Protein AF-A0A2D1SRY1-F1 (afdb_monomer_lite)

Secondary structure (DSSP, 8-state):
-PPPEEEEE-TTT--EEEEETTTSEEEEEEEEETTEEEEEEEEEEE-TTT--EEEEEE--TTTTTTPPPP-HHHHHHHHHHHHHHHHHHHHHHHHHHHHHHHHHHHHHH--

pLDDT: mean 84.22, std 7.58, range [54.62, 93.88]

Foldseek 3Di:
DAADKDWDQDPPPRDIDIFRLAPFDKDKDWDQDPNDTFIKIKGWDADPPPRDIDIDIDRDPVNNPPDDDDDVVVVVVVVVVVVVVVVVVVVVVVVVVVVVVVVVVCVVPVD

Radius of gyration: 26.73 Å; chains: 1; bounding box: 56×30×75 Å

Structure (mmCIF, N/CA/C/O backbone):
data_AF-A0A2D1SRY1-F1
#
_entry.id   AF-A0A2D1SRY1-F1
#
loop_
_atom_site.group_PDB
_atom_site.id
_atom_site.type_symbol
_atom_site.label_atom_id
_atom_site.label_alt_id
_atom_site.label_comp_id
_atom_site.label_asym_id
_atom_site.label_entity_id
_atom_site.label_seq_id
_atom_site.pdbx_PDB_ins_code
_atom_site.Cartn_x
_atom_site.Cartn_y
_atom_site.Cartn_z
_atom_site.occupancy
_atom_site.B_iso_or_equiv
_atom_site.auth_seq_id
_atom_site.auth_comp_id
_atom_site.auth_asym_id
_atom_site.auth_atom_id
_atom_site.pdbx_PDB_model_num
ATOM 1 N N . MET A 1 1 ? 1.713 -10.149 19.043 1.00 57.47 1 MET A N 1
ATOM 2 C CA . MET A 1 1 ? 0.828 -8.972 18.960 1.00 57.47 1 MET A CA 1
ATOM 3 C C . MET A 1 1 ? -0.314 -9.332 18.031 1.00 57.47 1 MET A C 1
ATOM 5 O O . MET A 1 1 ? -0.053 -9.588 16.859 1.00 57.47 1 MET A O 1
ATOM 9 N N . GLN A 1 2 ? -1.516 -9.489 18.583 1.00 72.19 2 GLN A N 1
ATOM 10 C CA . GLN A 1 2 ? -2.737 -9.730 17.810 1.00 72.19 2 GLN A CA 1
ATOM 11 C C . GLN A 1 2 ? -3.242 -8.382 17.278 1.00 72.19 2 GLN A C 1
ATOM 13 O O . GLN A 1 2 ? -3.086 -7.373 17.964 1.00 72.19 2 GLN A O 1
ATOM 18 N N . ALA A 1 3 ? -3.755 -8.348 16.047 1.00 80.50 3 ALA A N 1
ATOM 19 C CA . ALA A 1 3 ? -4.356 -7.131 15.507 1.00 80.50 3 ALA A CA 1
ATOM 20 C C . ALA A 1 3 ? -5.718 -6.886 16.172 1.00 80.50 3 ALA A C 1
ATOM 22 O O . ALA A 1 3 ? -6.375 -7.830 16.615 1.00 80.50 3 ALA A O 1
ATOM 23 N N . LYS A 1 4 ? -6.130 -5.622 16.253 1.00 87.56 4 LYS A N 1
ATOM 24 C CA . LYS A 1 4 ? -7.409 -5.237 16.855 1.00 87.56 4 LYS A CA 1
ATOM 25 C C . LYS A 1 4 ? -8.576 -5.617 15.937 1.00 87.56 4 LYS A C 1
ATOM 27 O O . LYS A 1 4 ? -8.475 -5.508 14.717 1.00 87.56 4 LYS A O 1
ATOM 32 N N . LYS A 1 5 ? -9.693 -6.020 16.542 1.00 89.19 5 LYS A N 1
ATOM 33 C CA . LYS A 1 5 ? -10.996 -6.153 15.881 1.00 89.19 5 LYS A CA 1
ATOM 34 C C . LYS A 1 5 ? -11.884 -5.012 16.348 1.00 89.19 5 LYS A C 1
ATOM 36 O O . LYS A 1 5 ? -11.899 -4.714 17.542 1.00 89.19 5 LYS A O 1
ATOM 41 N N . VAL A 1 6 ? -12.578 -4.357 15.425 1.00 88.94 6 VAL A N 1
ATOM 42 C CA . VAL A 1 6 ? -13.456 -3.226 15.743 1.00 88.94 6 VAL A CA 1
ATOM 43 C C . VAL A 1 6 ? -14.849 -3.519 15.215 1.00 88.94 6 VAL A C 1
ATOM 45 O O . VAL A 1 6 ? -15.014 -3.743 14.018 1.00 88.94 6 VAL A O 1
ATOM 48 N N . THR A 1 7 ? -15.837 -3.497 16.104 1.00 90.31 7 THR A N 1
ATOM 49 C CA . THR A 1 7 ? -17.250 -3.567 15.731 1.00 90.31 7 THR A CA 1
ATOM 50 C C . THR A 1 7 ? -17.745 -2.163 15.412 1.00 90.31 7 THR A C 1
ATOM 52 O O . THR A 1 7 ? -17.564 -1.244 16.211 1.00 90.31 7 THR A O 1
ATOM 55 N N . ILE A 1 8 ? -18.329 -1.988 14.233 1.00 89.88 8 ILE A N 1
ATOM 56 C CA . ILE A 1 8 ? -18.942 -0.739 13.783 1.00 89.88 8 ILE A CA 1
ATOM 57 C C . ILE A 1 8 ? -20.335 -1.022 13.228 1.00 89.88 8 ILE A C 1
ATOM 59 O O . ILE A 1 8 ? -20.609 -2.120 12.751 1.00 89.88 8 ILE A O 1
ATOM 63 N N . SER A 1 9 ? -21.200 -0.016 13.248 1.00 90.38 9 SER A N 1
ATOM 64 C CA . SER A 1 9 ? -22.470 -0.065 12.525 1.00 90.38 9 SER A CA 1
ATOM 65 C C . SER A 1 9 ? -22.238 0.288 11.053 1.00 90.38 9 SER A C 1
ATOM 67 O O . SER A 1 9 ? -21.487 1.218 10.736 1.00 90.38 9 SER A O 1
ATOM 69 N N . CYS A 1 10 ? -22.846 -0.476 10.148 1.00 88.19 10 CYS A N 1
ATOM 70 C CA . CYS A 1 10 ? -22.774 -0.224 8.718 1.00 88.19 10 CYS A CA 1
ATOM 71 C C . CYS A 1 10 ? -23.411 1.127 8.372 1.00 88.19 10 CYS A C 1
ATOM 73 O O . CYS A 1 10 ? -24.543 1.407 8.759 1.00 88.19 10 CYS A O 1
ATOM 75 N N . LYS A 1 11 ? -22.732 1.930 7.546 1.00 88.25 11 LYS A N 1
ATOM 76 C CA . LYS A 1 11 ? -23.239 3.234 7.085 1.00 88.25 11 LYS A CA 1
ATOM 77 C C . LYS A 1 11 ? -24.567 3.175 6.321 1.00 88.25 11 LYS A C 1
ATOM 79 O O . LYS A 1 11 ? -25.231 4.201 6.234 1.00 88.25 11 LYS A O 1
ATOM 84 N N . ASN A 1 12 ? -24.912 2.030 5.728 1.00 90.06 12 ASN A N 1
ATOM 85 C CA . ASN A 1 12 ? -26.085 1.891 4.863 1.00 90.06 12 ASN A CA 1
ATOM 86 C C . ASN A 1 12 ? -27.249 1.177 5.568 1.00 90.06 12 ASN A C 1
ATOM 88 O O . ASN A 1 12 ? -28.322 1.752 5.704 1.00 90.06 12 ASN A O 1
ATOM 92 N N . CYS A 1 13 ? -27.038 -0.050 6.058 1.00 88.69 13 CYS A N 1
ATOM 93 C CA . CYS A 1 13 ? -28.100 -0.831 6.706 1.00 88.69 13 CYS A CA 1
ATOM 94 C C . CYS A 1 13 ? -28.162 -0.676 8.235 1.00 88.69 13 CYS A C 1
ATOM 96 O O . CYS A 1 13 ? -29.106 -1.160 8.849 1.00 88.69 13 CYS A O 1
ATOM 98 N N . GLY A 1 14 ? -27.176 -0.033 8.870 1.00 87.31 14 GLY A N 1
ATOM 99 C CA . GLY A 1 14 ? -27.132 0.138 10.326 1.00 87.3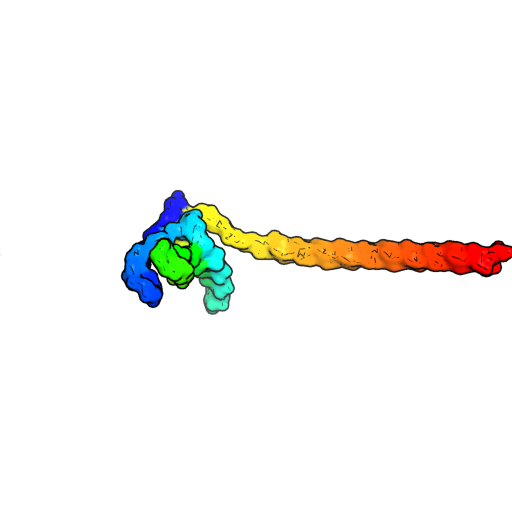1 14 GLY A CA 1
ATOM 100 C C . GLY A 1 14 ? -26.766 -1.121 11.124 1.00 87.31 14 GLY A C 1
ATOM 101 O O . GLY A 1 14 ? -26.531 -1.027 12.328 1.00 87.31 14 GLY A O 1
ATOM 102 N N . GLU A 1 15 ? -26.661 -2.283 10.482 1.00 89.75 15 GLU A N 1
ATOM 103 C CA . GLU A 1 15 ? -26.303 -3.537 11.150 1.00 89.75 15 GLU A CA 1
ATOM 104 C C . GLU A 1 15 ? -24.857 -3.536 11.651 1.00 89.75 15 GLU A C 1
ATOM 106 O O . GLU A 1 15 ? -23.968 -2.898 11.076 1.00 89.75 15 GLU A O 1
ATOM 111 N N . GLU A 1 16 ? -24.620 -4.267 12.739 1.00 89.62 16 GLU A N 1
ATOM 112 C CA . GLU A 1 16 ? -23.287 -4.418 13.304 1.00 89.62 16 GLU A CA 1
ATOM 113 C C . GLU A 1 16 ? -22.415 -5.299 12.410 1.00 89.62 16 GLU A C 1
ATOM 115 O O . GLU A 1 16 ? -22.768 -6.418 12.043 1.00 89.62 16 GLU A O 1
ATOM 120 N N . MET A 1 17 ? -21.227 -4.801 12.094 1.00 90.00 17 MET A N 1
ATOM 121 C CA . MET A 1 17 ? -20.195 -5.546 11.391 1.00 90.00 17 MET A CA 1
ATOM 122 C C 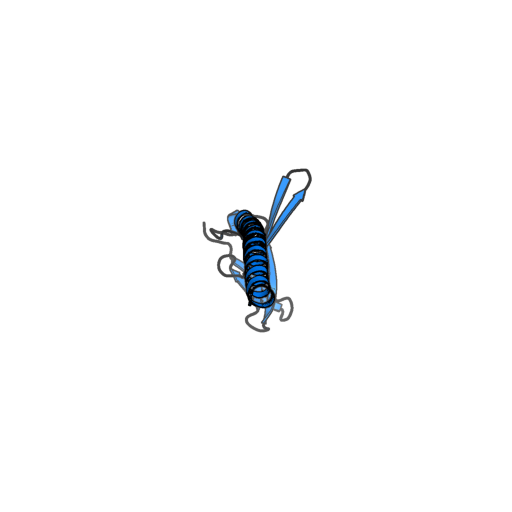. MET A 1 17 ? -18.868 -5.422 12.129 1.00 90.00 17 MET A C 1
ATOM 124 O O . MET A 1 17 ? -18.575 -4.413 12.769 1.00 90.00 17 MET A O 1
ATOM 128 N N . THR A 1 18 ? -18.038 -6.455 12.029 1.00 90.00 18 THR A N 1
ATOM 129 C CA . THR A 1 18 ? -16.717 -6.472 12.662 1.00 90.00 18 THR A CA 1
ATOM 130 C C . THR A 1 18 ? -15.637 -6.364 11.600 1.00 90.00 18 THR A C 1
ATOM 132 O O . THR A 1 18 ? -15.525 -7.239 10.750 1.00 90.00 18 THR A O 1
ATOM 135 N N . ILE A 1 19 ? -14.808 -5.326 11.683 1.00 88.12 19 ILE A N 1
ATOM 136 C CA . ILE A 1 19 ? -13.619 -5.173 10.846 1.00 88.12 19 ILE A CA 1
ATOM 137 C C . ILE A 1 19 ? -12.425 -5.751 11.605 1.00 88.12 19 ILE A C 1
ATOM 139 O O . ILE A 1 19 ? -11.988 -5.210 12.627 1.00 88.12 19 ILE A O 1
ATOM 143 N N . ASP A 1 20 ? -11.883 -6.860 11.102 1.00 88.56 20 ASP A N 1
ATOM 144 C CA . ASP A 1 20 ? -10.651 -7.461 11.614 1.00 88.56 20 ASP A CA 1
ATOM 145 C C . ASP A 1 20 ? -9.437 -6.837 10.914 1.00 88.56 20 ASP A C 1
ATOM 147 O O . ASP A 1 20 ? -9.188 -7.093 9.735 1.00 88.56 20 ASP A O 1
ATOM 151 N N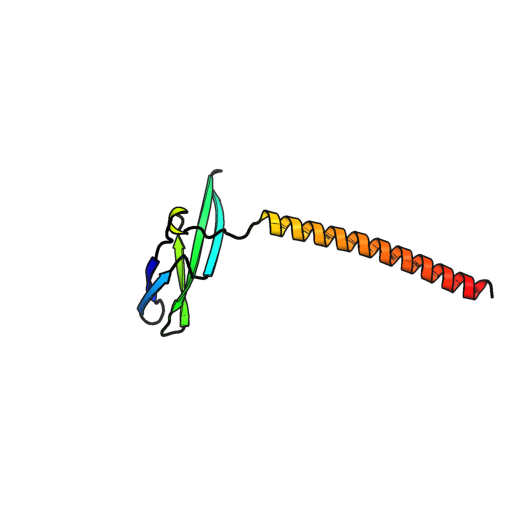 . PHE A 1 21 ? -8.627 -6.057 11.639 1.00 87.75 21 PHE A N 1
ATOM 152 C CA . PHE A 1 21 ? -7.444 -5.401 11.065 1.00 87.75 21 PHE A CA 1
ATOM 153 C C . PHE A 1 21 ? -6.403 -6.406 10.532 1.00 87.75 21 PHE A C 1
ATOM 155 O O . PHE A 1 21 ? -5.548 -6.051 9.712 1.00 87.75 21 PHE A O 1
ATOM 162 N N . ASN A 1 22 ? -6.460 -7.670 10.966 1.00 84.94 22 ASN A N 1
ATOM 163 C CA . ASN A 1 22 ? -5.594 -8.732 10.467 1.00 84.94 22 ASN A CA 1
ATOM 164 C C . ASN A 1 22 ? -6.036 -9.304 9.115 1.00 84.94 22 ASN A C 1
ATOM 166 O O . ASN A 1 22 ? -5.212 -9.912 8.436 1.00 84.94 22 ASN A O 1
ATOM 170 N N . GLN A 1 23 ? -7.303 -9.152 8.729 1.00 84.69 23 GLN A N 1
ATOM 171 C CA . GLN A 1 23 ? -7.844 -9.721 7.489 1.00 84.69 23 GLN A CA 1
ATOM 172 C C . GLN A 1 23 ? -8.233 -8.637 6.489 1.00 84.69 23 GLN A C 1
ATOM 174 O O . GLN A 1 23 ? -7.825 -8.732 5.330 1.00 84.69 23 GLN A O 1
ATOM 179 N N . ALA A 1 24 ? -8.886 -7.575 6.963 1.00 86.25 24 ALA A N 1
ATOM 180 C CA . ALA A 1 24 ? -9.403 -6.472 6.167 1.00 86.25 24 ALA A CA 1
ATOM 181 C C . ALA A 1 24 ? -8.358 -5.878 5.215 1.00 86.25 24 ALA A C 1
ATOM 183 O O . ALA A 1 24 ? -7.152 -5.836 5.511 1.00 86.25 24 ALA A O 1
ATOM 184 N N . GLN A 1 25 ? -8.826 -5.393 4.066 1.00 87.00 25 GLN A N 1
ATOM 185 C CA . GLN A 1 25 ? -7.980 -4.609 3.176 1.00 87.00 25 GLN A CA 1
ATOM 186 C C . GLN A 1 25 ? -7.589 -3.311 3.880 1.00 87.00 25 GLN A C 1
ATOM 188 O O . GLN A 1 25 ? -8.339 -2.795 4.704 1.00 87.00 25 GLN A O 1
ATOM 193 N N . PHE A 1 26 ? -6.397 -2.782 3.606 1.00 88.38 26 PHE A N 1
ATOM 194 C CA . PHE A 1 26 ? -5.984 -1.529 4.225 1.00 88.38 26 PHE A CA 1
ATOM 195 C C . PHE A 1 26 ? -5.198 -0.638 3.274 1.00 88.38 26 PHE A C 1
ATOM 197 O O . PHE A 1 26 ? -4.367 -1.104 2.496 1.00 88.38 26 PHE A O 1
ATOM 204 N N . SER A 1 27 ? -5.415 0.665 3.413 1.00 85.94 27 SER A N 1
ATOM 205 C CA . SER A 1 27 ? -4.572 1.709 2.841 1.00 85.94 27 SER A CA 1
ATOM 206 C C . SER A 1 27 ? -3.695 2.308 3.937 1.00 85.94 27 SER A C 1
ATOM 208 O O . SER A 1 27 ? -4.108 2.408 5.091 1.00 85.94 27 SER A O 1
ATOM 210 N N . SER A 1 28 ? -2.457 2.673 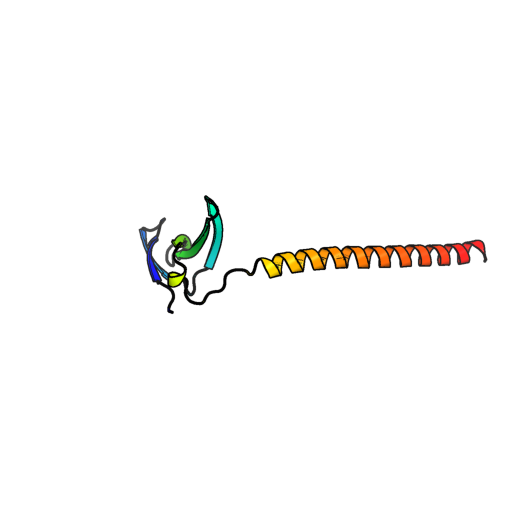3.606 1.00 85.62 28 SER A N 1
ATOM 211 C CA . SER A 1 28 ? -1.533 3.335 4.535 1.00 85.62 28 SER A CA 1
ATOM 212 C C . SER A 1 28 ? -1.271 4.755 4.065 1.00 85.62 28 SER A C 1
ATOM 214 O O . SER A 1 28 ? -0.844 4.949 2.930 1.00 85.62 28 SER A O 1
ATOM 216 N N . SER A 1 29 ? -1.450 5.728 4.954 1.00 83.31 29 SER A N 1
ATOM 217 C CA . SER A 1 29 ? -1.091 7.121 4.706 1.00 83.31 29 SER A CA 1
ATOM 218 C C . SER A 1 29 ? 0.082 7.534 5.597 1.00 83.31 29 SER A C 1
ATOM 220 O O . SER A 1 29 ? 0.197 7.101 6.748 1.00 83.31 29 SER A O 1
ATOM 222 N N . LEU A 1 30 ? 0.990 8.336 5.042 1.00 84.00 30 LEU A N 1
ATOM 223 C CA . LEU A 1 30 ? 2.102 8.940 5.768 1.00 84.00 30 LEU A CA 1
ATOM 224 C C . LEU A 1 30 ? 2.011 10.452 5.580 1.00 84.00 30 LEU A C 1
ATOM 226 O O . LEU A 1 30 ? 2.091 10.937 4.455 1.00 84.00 30 LEU A O 1
ATOM 230 N N . GLN A 1 31 ? 1.872 11.184 6.677 1.00 84.75 31 GLN A N 1
ATOM 231 C CA . GLN A 1 31 ? 1.864 12.641 6.692 1.00 84.75 31 GLN A CA 1
ATOM 232 C C . GLN A 1 31 ? 3.028 13.138 7.546 1.00 84.75 31 GLN A C 1
ATOM 234 O O . GLN A 1 31 ? 3.347 12.560 8.585 1.00 84.75 31 GLN A O 1
ATOM 239 N N . ILE A 1 32 ? 3.698 14.198 7.099 1.00 83.69 32 ILE A N 1
ATOM 240 C CA . ILE A 1 32 ? 4.768 14.847 7.859 1.00 83.69 32 ILE A CA 1
ATOM 241 C C . ILE A 1 32 ? 4.222 16.189 8.330 1.00 83.69 32 ILE A C 1
ATOM 24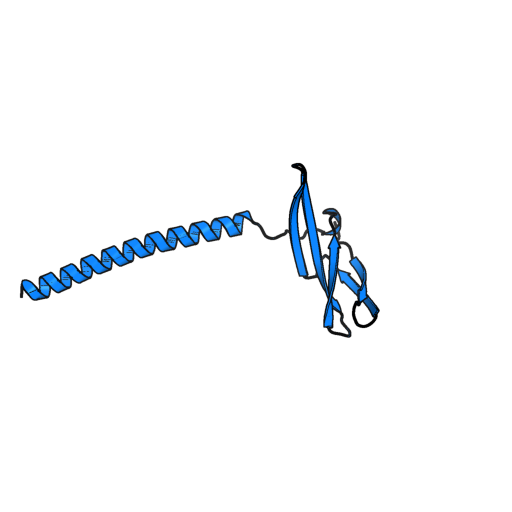3 O O . ILE A 1 32 ? 4.036 17.091 7.521 1.00 83.69 32 ILE A O 1
ATOM 247 N N . VAL A 1 33 ? 3.959 16.310 9.630 1.00 82.56 33 VAL A N 1
ATOM 248 C CA . VAL A 1 33 ? 3.437 17.536 10.250 1.00 82.56 33 VAL A CA 1
ATOM 249 C C . VAL A 1 33 ? 4.451 17.992 11.292 1.00 82.56 33 VAL A C 1
ATOM 251 O O . VAL A 1 33 ? 4.848 17.209 12.154 1.00 82.56 33 VAL A O 1
ATOM 254 N N . ASN A 1 34 ? 4.932 19.234 11.190 1.00 83.62 34 ASN A N 1
ATOM 255 C CA . ASN A 1 34 ? 5.953 19.801 12.088 1.00 83.62 34 ASN A CA 1
ATOM 256 C C . ASN A 1 34 ? 7.206 18.912 12.245 1.00 83.62 34 ASN A C 1
ATOM 258 O O . ASN A 1 34 ? 7.713 18.709 13.347 1.00 83.62 34 ASN A O 1
ATOM 262 N N . GLY A 1 35 ? 7.670 18.308 11.144 1.00 82.12 35 GLY A N 1
ATOM 263 C CA . GLY A 1 35 ? 8.833 17.410 11.126 1.00 82.12 35 GLY A CA 1
ATOM 264 C C . GLY A 1 35 ? 8.594 16.021 11.736 1.00 82.12 35 GLY A C 1
ATOM 265 O O . GLY A 1 35 ? 9.469 15.157 11.657 1.00 82.12 35 GLY A O 1
ATOM 266 N N . LYS A 1 36 ? 7.410 15.759 12.302 1.00 83.38 36 LYS A N 1
ATOM 267 C CA . LYS A 1 36 ? 7.035 14.452 12.848 1.00 83.38 36 LYS A CA 1
ATOM 268 C C . LYS A 1 36 ? 6.309 13.625 11.792 1.00 83.38 36 LYS A C 1
ATOM 270 O O . LYS A 1 36 ? 5.437 14.114 11.080 1.00 83.38 36 LYS A O 1
ATOM 275 N N . LYS A 1 37 ? 6.686 12.347 11.688 1.00 81.50 37 LYS A N 1
ATOM 276 C CA . LYS A 1 37 ? 6.055 11.379 10.780 1.00 81.50 37 LYS A CA 1
ATOM 277 C C . LYS A 1 37 ? 4.816 10.788 11.449 1.00 81.50 37 LYS A C 1
ATOM 279 O O . LYS A 1 37 ? 4.945 9.957 12.345 1.00 81.50 37 LYS A O 1
ATOM 284 N N . HIS A 1 38 ? 3.643 11.177 10.976 1.00 83.19 38 HIS A N 1
ATOM 285 C CA . HIS A 1 38 ? 2.363 10.583 11.333 1.00 83.19 38 HIS A CA 1
ATOM 286 C C . HIS A 1 38 ? 2.024 9.503 10.309 1.00 83.19 38 HIS A C 1
ATOM 288 O O . HIS A 1 38 ? 2.081 9.730 9.103 1.00 83.19 38 HIS A O 1
ATOM 294 N N . GLN A 1 39 ? 1.729 8.296 10.782 1.00 84.25 39 GLN A N 1
ATOM 295 C CA . GLN A 1 39 ? 1.339 7.187 9.921 1.00 84.25 39 GLN A CA 1
ATOM 296 C C . GLN A 1 39 ? -0.024 6.694 10.376 1.00 84.25 39 GLN A C 1
ATOM 298 O O . GLN A 1 39 ? -0.174 6.338 11.541 1.00 84.25 39 GLN A O 1
ATOM 303 N N . SER A 1 40 ? -0.980 6.630 9.459 1.00 88.56 40 SER A N 1
ATOM 304 C CA . SER A 1 40 ? -2.302 6.069 9.719 1.00 88.56 40 SER A CA 1
ATOM 305 C C . SER A 1 40 ? -2.601 4.947 8.735 1.00 88.56 40 SER A C 1
ATOM 307 O O . SER A 1 40 ? -2.080 4.919 7.613 1.00 88.56 40 SER A O 1
ATOM 309 N N . ARG A 1 41 ? -3.411 3.983 9.168 1.00 88.44 41 ARG A N 1
ATOM 310 C CA . ARG A 1 41 ? -3.949 2.936 8.303 1.00 88.44 41 ARG A CA 1
ATOM 311 C C . ARG A 1 41 ? -5.461 2.987 8.322 1.00 88.44 41 ARG A C 1
ATOM 313 O O . ARG A 1 41 ? -6.062 2.995 9.391 1.00 88.44 41 ARG A O 1
ATOM 320 N N . THR A 1 42 ? -6.053 2.988 7.140 1.00 90.06 42 THR A N 1
ATOM 321 C CA . THR A 1 42 ? -7.497 2.882 6.958 1.00 90.06 42 THR A CA 1
ATOM 322 C C . THR A 1 42 ? -7.808 1.462 6.531 1.00 90.06 42 THR A C 1
ATOM 324 O O . THR A 1 42 ? -7.409 1.049 5.446 1.00 90.06 42 THR A O 1
ATOM 327 N N . PHE A 1 43 ? -8.473 0.720 7.408 1.00 90.31 43 PHE A N 1
ATOM 328 C CA . PHE A 1 43 ? -8.955 -0.635 7.180 1.00 90.31 43 PHE A CA 1
ATOM 329 C C . PHE A 1 43 ? -10.339 -0.574 6.546 1.00 90.31 43 PHE A C 1
ATOM 331 O O . PHE A 1 43 ? -11.160 0.251 6.943 1.00 90.31 43 PHE A O 1
ATOM 338 N N . MET A 1 44 ? -10.574 -1.415 5.551 1.00 90.50 44 MET A N 1
ATOM 339 C CA . MET A 1 44 ? -11.762 -1.418 4.710 1.00 90.50 44 MET A CA 1
ATOM 340 C C . MET A 1 44 ? -12.300 -2.840 4.638 1.00 90.50 44 MET A C 1
ATOM 342 O O . MET A 1 44 ? -11.538 -3.776 4.377 1.00 90.50 44 MET A O 1
ATOM 346 N N . ASP A 1 45 ? -13.598 -2.983 4.873 1.00 92.12 45 ASP A N 1
ATOM 347 C CA . ASP A 1 45 ? -14.294 -4.255 4.728 1.00 92.12 45 ASP A CA 1
ATOM 348 C C . ASP A 1 45 ? -15.722 -4.028 4.231 1.00 92.12 45 ASP A C 1
ATOM 350 O O . ASP A 1 45 ? -16.310 -2.961 4.453 1.00 92.12 45 ASP A O 1
ATOM 354 N N . ASN A 1 46 ? -16.275 -5.023 3.550 1.00 90.50 46 ASN A N 1
ATOM 355 C CA . ASN A 1 46 ? -17.634 -4.950 3.031 1.00 90.50 46 ASN A CA 1
ATOM 356 C C . ASN A 1 46 ? -18.617 -5.428 4.095 1.00 90.50 46 ASN A C 1
ATOM 358 O O . ASN A 1 46 ? -18.371 -6.398 4.810 1.00 90.50 46 ASN A O 1
ATOM 362 N N . CYS A 1 47 ? -19.754 -4.745 4.204 1.00 88.56 47 CYS A N 1
ATOM 363 C CA . CYS A 1 47 ? -20.834 -5.227 5.050 1.00 88.56 47 CYS A CA 1
ATOM 364 C C . CYS A 1 47 ? -21.365 -6.564 4.500 1.00 88.56 47 CYS A C 1
ATOM 366 O O . CYS A 1 47 ? -21.686 -6.624 3.313 1.00 88.56 47 CYS A O 1
ATOM 368 N N . PRO A 1 48 ? -21.513 -7.613 5.328 1.00 89.12 48 PRO A N 1
ATOM 369 C CA . PRO A 1 48 ? -21.973 -8.924 4.863 1.00 89.12 48 PRO A CA 1
ATOM 370 C C . PRO A 1 48 ? -23.433 -8.929 4.384 1.00 89.12 48 PRO A C 1
ATOM 372 O O . PRO A 1 48 ? -23.838 -9.857 3.695 1.00 89.12 48 PRO A O 1
ATOM 375 N N . HIS A 1 49 ? -24.215 -7.907 4.738 1.00 90.44 49 HIS A N 1
ATOM 376 C CA . HIS A 1 49 ? -25.645 -7.841 4.434 1.00 90.44 49 HIS A CA 1
ATOM 377 C C . HIS A 1 49 ? -25.983 -6.961 3.229 1.00 90.44 49 HIS A C 1
ATOM 379 O O . HIS A 1 49 ? -26.873 -7.293 2.454 1.00 90.44 49 HIS A O 1
ATOM 385 N N . CYS A 1 50 ? -25.288 -5.832 3.063 1.00 89.31 50 CYS A N 1
ATOM 386 C CA . CYS A 1 50 ? -25.579 -4.859 2.003 1.00 89.31 50 CYS A CA 1
ATOM 387 C C . CYS A 1 50 ? -24.389 -4.580 1.076 1.00 89.31 50 CYS A C 1
ATOM 389 O O . CYS A 1 50 ? -24.441 -3.627 0.298 1.00 89.31 50 CYS A O 1
ATOM 391 N N . GLU A 1 51 ? -23.291 -5.332 1.226 1.00 88.69 51 GLU A N 1
ATOM 392 C CA . GLU A 1 51 ? -22.034 -5.230 0.461 1.00 88.69 51 GLU A CA 1
ATOM 393 C C . GLU A 1 51 ? -21.392 -3.833 0.440 1.00 88.69 51 GLU A C 1
ATOM 395 O O . GLU A 1 51 ? -20.398 -3.585 -0.240 1.00 88.69 51 GLU A O 1
ATOM 400 N N . THR A 1 52 ? -21.921 -2.900 1.232 1.00 90.38 52 THR A N 1
ATOM 401 C CA . THR A 1 52 ? -21.433 -1.530 1.283 1.00 90.38 52 THR A CA 1
ATOM 402 C C . THR A 1 52 ? -20.089 -1.508 1.999 1.00 90.38 52 THR A C 1
ATOM 404 O O . THR A 1 52 ? -19.947 -2.033 3.109 1.00 90.38 52 THR A O 1
ATOM 407 N N . MET A 1 53 ? -19.102 -0.871 1.374 1.00 90.06 53 MET A N 1
ATOM 408 C CA . MET A 1 53 ? -17.766 -0.733 1.938 1.00 90.06 53 MET A CA 1
ATOM 409 C C . MET A 1 53 ? -17.780 0.213 3.141 1.00 90.06 53 MET A C 1
ATOM 411 O O . MET A 1 53 ? -18.179 1.376 3.047 1.00 90.06 53 MET A O 1
ATOM 415 N N . ASN A 1 54 ? -17.297 -0.279 4.277 1.00 89.75 54 ASN A N 1
ATOM 416 C CA . ASN A 1 54 ? -17.109 0.501 5.489 1.00 89.75 54 ASN A CA 1
ATOM 417 C C . ASN A 1 54 ? -15.624 0.594 5.833 1.00 89.75 54 ASN A C 1
ATOM 419 O O . ASN A 1 54 ? -14.824 -0.276 5.494 1.00 89.75 54 ASN A O 1
ATOM 423 N N . THR A 1 55 ? -15.244 1.690 6.485 1.00 91.06 55 THR A N 1
ATOM 424 C CA . THR A 1 55 ? -13.838 2.056 6.670 1.00 91.06 55 THR A CA 1
ATOM 425 C C . THR A 1 55 ? -13.569 2.501 8.099 1.00 91.06 55 THR A C 1
ATOM 427 O O . THR A 1 55 ? -14.299 3.349 8.615 1.00 91.06 55 THR A O 1
ATOM 430 N N . VAL A 1 56 ? -12.486 2.015 8.702 1.00 90.75 56 VAL A N 1
ATOM 431 C CA . VAL A 1 56 ? -12.018 2.414 10.037 1.00 90.75 56 VAL A CA 1
ATOM 432 C C . VAL A 1 56 ? -10.558 2.833 9.954 1.00 90.75 56 VAL A C 1
ATOM 434 O O . VAL A 1 56 ? -9.706 2.070 9.504 1.00 90.75 56 VAL A O 1
ATOM 437 N N . THR A 1 57 ? -10.253 4.045 10.412 1.00 90.19 57 THR A N 1
ATOM 438 C CA . THR A 1 57 ? -8.882 4.568 10.443 1.00 90.19 57 THR A CA 1
ATOM 439 C C . THR A 1 57 ? -8.282 4.395 11.834 1.00 90.19 57 THR A C 1
ATOM 441 O O . THR A 1 57 ? -8.898 4.768 12.827 1.00 90.19 57 THR A O 1
ATOM 444 N N . SER A 1 58 ? -7.068 3.848 11.907 1.00 87.50 58 SER A N 1
ATOM 445 C CA . SER A 1 58 ? -6.279 3.739 13.137 1.00 87.50 58 SER A CA 1
ATOM 446 C C . SER A 1 58 ? -4.889 4.340 12.932 1.00 87.50 58 SER A C 1
ATOM 448 O O . SER A 1 58 ? -4.199 4.043 11.955 1.00 87.50 58 SER A O 1
ATOM 450 N N . GLU A 1 59 ? -4.465 5.175 13.878 1.00 86.06 59 GLU A N 1
ATOM 451 C CA . GLU A 1 59 ? -3.123 5.776 13.936 1.00 86.06 59 GLU A CA 1
ATOM 452 C C . GLU A 1 59 ? -2.160 4.969 14.823 1.00 86.06 59 GLU A C 1
ATOM 454 O O . GLU A 1 59 ? -0.942 5.159 14.790 1.00 86.06 59 GLU A O 1
ATOM 459 N N . ASN A 1 60 ? -2.691 4.033 15.615 1.00 84.81 60 ASN A N 1
ATOM 460 C CA . ASN A 1 60 ? -1.907 3.278 16.577 1.00 84.81 60 ASN A CA 1
ATOM 461 C C . ASN A 1 60 ? -1.284 2.034 15.931 1.00 84.81 60 ASN A C 1
ATOM 463 O O . ASN A 1 60 ? -1.947 1.024 15.696 1.00 84.81 60 ASN A O 1
ATOM 467 N N . LYS A 1 61 ? 0.036 2.079 15.726 1.00 80.69 61 LYS A N 1
ATOM 468 C CA . LYS A 1 61 ? 0.821 0.988 15.123 1.00 80.69 61 LYS A CA 1
ATOM 469 C C . LYS A 1 61 ? 0.658 -0.360 15.825 1.00 80.69 61 LYS A C 1
ATOM 471 O O . LYS A 1 61 ? 0.779 -1.394 15.171 1.00 80.69 61 LYS A O 1
ATOM 476 N N . MET A 1 62 ? 0.390 -0.357 17.131 1.00 83.06 62 MET A N 1
ATOM 477 C CA . MET A 1 62 ? 0.221 -1.580 17.919 1.00 83.06 62 MET A CA 1
ATOM 478 C C . MET A 1 62 ? -1.071 -2.325 17.560 1.00 83.06 62 MET A C 1
ATOM 480 O O . MET A 1 62 ? -1.118 -3.549 17.666 1.00 83.06 62 MET A O 1
ATOM 484 N N . GLU A 1 63 ? -2.097 -1.612 17.085 1.00 84.44 63 GLU A N 1
ATOM 485 C CA . GLU A 1 63 ? -3.391 -2.195 16.710 1.00 84.44 63 GLU A CA 1
ATOM 486 C C . GLU A 1 63 ? -3.340 -2.922 15.362 1.00 84.44 63 GLU A C 1
ATOM 488 O O . GLU A 1 63 ? -4.161 -3.796 15.092 1.00 84.44 63 GLU A O 1
ATOM 493 N N . TRP A 1 64 ? -2.360 -2.599 14.516 1.00 82.69 64 TRP A N 1
ATOM 494 C CA . TRP A 1 64 ? -2.264 -3.113 13.146 1.00 82.69 64 TRP A CA 1
ATOM 495 C C . TRP A 1 64 ? -1.700 -4.541 13.057 1.00 82.69 64 TRP A C 1
ATOM 497 O O . TRP A 1 64 ? -1.609 -5.112 11.966 1.00 82.69 64 TRP A O 1
ATOM 507 N N . GLY A 1 65 ? -1.274 -5.117 14.185 1.00 81.50 65 GLY A N 1
ATOM 508 C CA . GLY A 1 65 ? -0.648 -6.435 14.237 1.00 81.50 65 GLY A CA 1
ATOM 509 C C . GLY A 1 65 ? 0.683 -6.502 13.476 1.00 81.50 65 GLY A C 1
ATOM 510 O O . GLY A 1 65 ? 1.401 -5.517 13.323 1.00 81.50 65 GLY A O 1
ATOM 511 N N . LYS A 1 66 ? 1.043 -7.695 12.984 1.00 79.19 66 LYS A N 1
ATOM 512 C CA . LYS A 1 66 ? 2.317 -7.938 12.272 1.00 79.19 66 LYS A CA 1
ATOM 513 C C . LYS A 1 66 ? 2.282 -7.569 10.779 1.00 79.19 66 LYS A C 1
ATOM 515 O O . LYS A 1 66 ? 3.230 -7.879 10.055 1.00 79.19 66 LYS A O 1
ATOM 520 N N . ARG A 1 67 ? 1.214 -6.929 10.286 1.00 74.81 67 ARG A N 1
ATOM 521 C CA . ARG A 1 67 ? 1.063 -6.640 8.853 1.00 74.81 67 ARG A CA 1
ATOM 522 C C . ARG A 1 67 ? 2.039 -5.552 8.407 1.00 74.81 67 ARG A C 1
ATOM 524 O O . ARG A 1 67 ? 1.985 -4.405 8.867 1.00 74.81 67 ARG A O 1
ATOM 531 N N . LYS A 1 68 ? 2.938 -5.912 7.489 1.00 69.38 68 LYS A N 1
ATOM 532 C CA . LYS A 1 68 ? 3.853 -4.970 6.837 1.00 69.38 68 LYS A CA 1
ATOM 533 C C . LYS A 1 68 ? 3.070 -4.180 5.785 1.00 69.38 68 LYS A C 1
ATOM 535 O O . LYS A 1 68 ? 2.328 -4.764 5.006 1.00 69.38 68 LYS A O 1
ATOM 540 N N . GLY A 1 69 ? 3.208 -2.856 5.806 1.00 68.94 69 GLY A N 1
ATOM 541 C CA . GLY A 1 69 ? 2.670 -2.001 4.747 1.00 68.94 69 GLY A CA 1
ATOM 542 C C . GLY A 1 69 ? 3.499 -2.128 3.463 1.00 68.94 69 GLY A C 1
ATOM 543 O O . GLY A 1 69 ? 4.581 -2.726 3.498 1.00 68.94 69 GLY A O 1
ATOM 544 N N . PRO A 1 70 ? 3.027 -1.555 2.345 1.00 66.50 70 PRO A N 1
ATOM 545 C CA . PRO A 1 70 ? 3.770 -1.557 1.090 1.00 66.50 70 PRO A CA 1
ATOM 546 C C . PRO A 1 70 ? 5.167 -0.953 1.284 1.00 66.50 70 PRO A C 1
ATOM 548 O O . PRO A 1 70 ? 5.335 0.112 1.885 1.00 66.50 70 PRO A O 1
ATOM 551 N N . ASN A 1 71 ? 6.191 -1.661 0.804 1.00 69.94 71 ASN A N 1
ATOM 552 C CA . ASN A 1 71 ? 7.576 -1.225 0.928 1.00 69.94 71 ASN A CA 1
ATOM 553 C C . ASN A 1 71 ? 7.881 -0.193 -0.164 1.00 69.94 71 ASN A C 1
ATOM 555 O O . ASN A 1 71 ? 8.248 -0.548 -1.280 1.00 69.94 71 ASN A O 1
ATOM 559 N N . ILE A 1 72 ? 7.733 1.091 0.169 1.00 69.06 72 ILE A N 1
ATOM 560 C CA . ILE A 1 72 ? 7.942 2.225 -0.750 1.00 69.06 72 ILE A CA 1
ATOM 561 C C . ILE A 1 72 ? 9.312 2.150 -1.445 1.00 69.06 72 ILE A C 1
ATOM 563 O O . ILE A 1 72 ? 9.424 2.472 -2.625 1.00 69.06 72 ILE A O 1
ATOM 567 N N . LYS A 1 73 ? 10.350 1.655 -0.752 1.00 72.44 73 LYS A N 1
ATOM 568 C CA . LYS A 1 73 ? 11.690 1.494 -1.338 1.00 72.44 73 LYS A CA 1
ATOM 569 C C . LYS A 1 73 ? 11.700 0.506 -2.502 1.00 72.44 73 LYS A C 1
ATOM 571 O O . LYS A 1 73 ? 12.404 0.734 -3.477 1.00 72.44 73 LYS A O 1
ATOM 576 N N . PHE A 1 74 ? 10.917 -0.567 -2.405 1.00 72.56 74 PHE A N 1
ATOM 577 C CA . PHE A 1 74 ? 10.820 -1.572 -3.461 1.00 72.56 74 PHE A CA 1
ATOM 578 C C . PHE A 1 74 ? 10.157 -0.994 -4.715 1.00 72.56 74 PHE A C 1
ATOM 580 O O . PHE A 1 74 ? 10.691 -1.152 -5.806 1.00 72.56 74 PHE A O 1
ATOM 587 N N . VAL A 1 75 ? 9.061 -0.247 -4.544 1.00 73.56 75 VAL A N 1
ATOM 588 C CA . VAL A 1 75 ? 8.342 0.409 -5.652 1.00 73.56 75 VAL A CA 1
ATOM 589 C C . VAL A 1 75 ? 9.221 1.449 -6.353 1.00 73.56 75 VAL A C 1
ATOM 591 O O . VAL A 1 75 ? 9.263 1.524 -7.580 1.00 73.56 75 VAL A O 1
ATOM 594 N N . MET A 1 76 ? 9.965 2.239 -5.579 1.00 74.44 76 MET A N 1
ATOM 595 C CA . MET A 1 76 ? 10.870 3.243 -6.136 1.00 74.44 76 MET A CA 1
ATOM 596 C C . MET A 1 76 ? 12.035 2.594 -6.900 1.00 74.44 76 MET A C 1
ATOM 598 O O . MET A 1 76 ? 12.403 3.058 -7.978 1.00 74.44 76 MET A O 1
ATOM 602 N N . PHE A 1 77 ? 12.577 1.484 -6.385 1.00 78.94 77 PHE A N 1
ATOM 603 C CA . PHE A 1 77 ? 13.650 0.744 -7.047 1.00 78.94 77 PHE A CA 1
ATOM 604 C C . PHE A 1 77 ? 13.180 0.062 -8.337 1.00 78.94 77 PHE A C 1
ATOM 606 O O . PHE A 1 77 ? 13.872 0.142 -9.349 1.00 78.94 77 PHE A O 1
ATOM 613 N N . SER A 1 78 ? 11.988 -0.549 -8.345 1.00 78.56 78 SER A N 1
ATOM 614 C CA . SER A 1 78 ? 11.433 -1.171 -9.554 1.00 78.56 78 SER A CA 1
ATOM 615 C C . SER A 1 78 ? 11.176 -0.152 -10.666 1.00 78.56 78 SER A C 1
ATOM 617 O O . SER A 1 78 ? 11.437 -0.445 -11.830 1.00 78.56 78 SER A O 1
ATOM 619 N N . GLY A 1 79 ? 10.720 1.057 -10.316 1.00 77.75 79 GLY A N 1
ATOM 620 C CA . GLY A 1 79 ? 10.525 2.137 -11.287 1.00 77.75 79 GLY A CA 1
ATOM 621 C C . GLY A 1 79 ? 11.837 2.602 -11.925 1.00 77.75 79 GLY A C 1
ATOM 622 O O . GLY A 1 79 ? 11.928 2.707 -13.148 1.00 77.75 79 GLY A O 1
ATOM 623 N N . LEU A 1 80 ? 12.877 2.819 -11.112 1.00 81.69 80 LEU A N 1
ATOM 624 C CA . LEU A 1 80 ? 14.202 3.202 -11.611 1.00 81.69 80 LEU A CA 1
ATOM 625 C C . LEU A 1 80 ? 14.823 2.109 -12.484 1.00 81.69 80 LEU A C 1
ATOM 627 O O . LEU A 1 80 ? 15.328 2.411 -13.563 1.00 81.69 80 LEU A O 1
ATOM 631 N N . PHE A 1 81 ? 14.741 0.850 -12.047 1.00 86.69 81 PHE A N 1
ATOM 632 C CA . PHE A 1 81 ? 15.264 -0.287 -12.800 1.00 86.69 81 PHE A CA 1
ATOM 633 C C . PHE A 1 81 ? 14.579 -0.412 -14.166 1.00 86.69 81 PHE A C 1
ATOM 635 O O . PHE A 1 81 ? 15.260 -0.473 -15.183 1.00 86.69 81 PHE A O 1
ATOM 642 N N . SER A 1 82 ? 13.244 -0.333 -14.206 1.00 87.62 82 SER A N 1
ATOM 643 C CA . SER A 1 82 ? 12.465 -0.369 -15.450 1.00 87.62 82 SER A CA 1
ATOM 644 C C . SER A 1 82 ? 12.882 0.716 -16.444 1.00 87.62 82 SER A C 1
ATOM 646 O O . SER A 1 82 ? 13.012 0.438 -17.635 1.00 87.62 82 SER A O 1
ATOM 648 N N . CYS A 1 83 ? 13.078 1.951 -15.975 1.00 88.06 83 CYS A N 1
ATOM 649 C CA . CYS A 1 83 ? 13.480 3.066 -16.833 1.00 88.06 83 CYS A CA 1
ATOM 650 C C . CYS A 1 83 ? 14.870 2.825 -17.440 1.00 88.06 83 CYS A C 1
ATOM 652 O O . CYS A 1 83 ? 15.066 2.949 -18.649 1.00 88.06 83 CYS A O 1
ATOM 654 N N . LEU A 1 84 ? 15.818 2.395 -16.607 1.00 91.56 84 LEU A N 1
ATOM 655 C CA . LEU A 1 84 ? 17.192 2.121 -17.020 1.00 91.56 84 LEU A CA 1
ATOM 656 C C . LEU A 1 84 ? 17.254 0.977 -18.040 1.00 91.56 84 LEU A C 1
ATOM 658 O O . LEU A 1 84 ? 17.933 1.089 -19.058 1.00 91.56 84 LEU A O 1
ATOM 662 N N . THR A 1 85 ? 16.482 -0.089 -17.819 1.00 92.25 85 THR A N 1
ATOM 663 C CA . THR A 1 85 ? 16.355 -1.207 -18.759 1.00 92.25 85 THR A CA 1
ATOM 664 C C . THR A 1 85 ? 15.787 -0.760 -20.109 1.00 92.25 85 THR A C 1
ATOM 666 O O . THR A 1 85 ? 16.312 -1.161 -21.146 1.00 92.25 85 THR A O 1
ATOM 669 N N . PHE A 1 86 ? 14.775 0.112 -20.120 1.00 93.44 86 PHE A N 1
ATOM 670 C CA . PHE A 1 86 ? 14.203 0.655 -21.358 1.00 93.44 86 PHE A CA 1
ATOM 671 C C . PHE A 1 86 ? 15.214 1.469 -22.168 1.00 93.44 86 PHE A C 1
ATOM 673 O O . PHE A 1 86 ? 15.297 1.313 -23.384 1.00 93.44 86 PHE A O 1
ATOM 680 N N . ILE A 1 87 ? 16.008 2.305 -21.495 1.00 93.69 87 ILE A N 1
ATOM 681 C CA . ILE A 1 87 ? 17.055 3.106 -22.140 1.00 93.69 87 ILE A CA 1
ATOM 682 C C . ILE A 1 87 ? 18.108 2.189 -22.769 1.00 93.69 87 ILE A C 1
ATOM 684 O O . ILE A 1 87 ? 18.454 2.360 -23.936 1.00 93.69 87 ILE A O 1
ATOM 688 N N . VAL A 1 88 ? 18.581 1.186 -22.023 1.00 93.88 88 VAL A N 1
ATOM 689 C CA . VAL A 1 88 ? 19.586 0.234 -22.517 1.00 93.88 88 VAL A CA 1
ATOM 690 C C . VAL A 1 88 ? 19.060 -0.533 -23.731 1.00 93.88 88 VAL A C 1
ATOM 692 O O . VAL A 1 88 ? 19.731 -0.567 -24.761 1.00 93.88 88 VAL A O 1
ATOM 695 N N . PHE A 1 89 ? 17.849 -1.091 -23.659 1.00 93.88 89 PHE A N 1
ATOM 696 C CA . PHE A 1 89 ? 17.261 -1.793 -24.801 1.00 93.88 89 PHE A CA 1
ATOM 697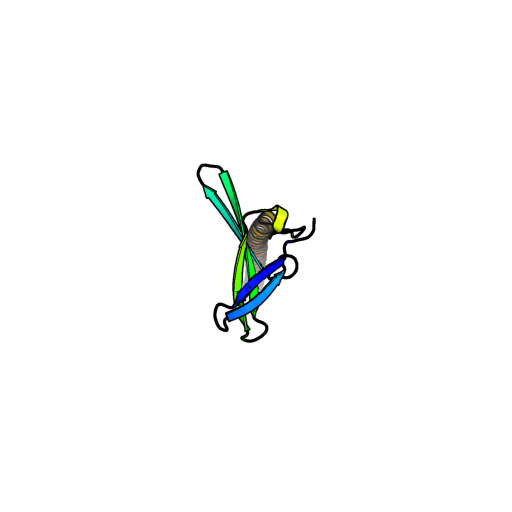 C C . PHE A 1 89 ? 16.999 -0.873 -25.993 1.00 93.88 89 PHE A C 1
ATOM 699 O O . PHE A 1 89 ? 17.215 -1.294 -27.126 1.00 93.88 89 PHE A O 1
ATOM 706 N N . GLY A 1 90 ? 16.600 0.380 -25.763 1.00 93.31 90 GLY A N 1
ATOM 707 C CA . GLY A 1 90 ? 16.429 1.370 -26.825 1.00 93.31 90 GLY A CA 1
ATOM 708 C C . GLY A 1 90 ? 17.732 1.647 -27.575 1.00 93.31 90 GLY A C 1
ATOM 709 O O . GLY A 1 90 ? 17.753 1.609 -28.803 1.00 93.31 90 GLY A O 1
ATOM 710 N N . ILE A 1 91 ? 18.838 1.848 -26.853 1.00 93.56 91 ILE A N 1
ATOM 711 C CA . ILE A 1 91 ? 20.162 2.059 -27.461 1.00 93.56 91 ILE A CA 1
ATOM 712 C C . ILE A 1 91 ? 20.591 0.830 -28.265 1.00 93.56 91 ILE A C 1
ATOM 714 O O . ILE A 1 91 ? 21.048 0.964 -29.400 1.00 93.56 91 ILE A O 1
ATOM 718 N N . VAL A 1 92 ? 20.417 -0.369 -27.704 1.00 91.69 92 VAL A N 1
ATOM 719 C CA . VAL A 1 92 ? 20.752 -1.626 -28.386 1.00 91.69 92 VAL A CA 1
ATOM 720 C C . VAL A 1 92 ? 19.914 -1.793 -29.657 1.00 91.69 92 VAL A C 1
ATOM 722 O O . VAL A 1 92 ? 20.464 -2.091 -30.715 1.00 91.69 92 VAL A O 1
ATOM 725 N N . ALA A 1 93 ? 18.606 -1.538 -29.593 1.00 91.00 93 ALA A N 1
ATOM 726 C CA . ALA A 1 93 ? 17.718 -1.619 -30.749 1.00 91.00 93 ALA A CA 1
ATOM 727 C C . ALA A 1 93 ? 18.116 -0.625 -31.850 1.00 91.00 93 ALA A C 1
ATOM 729 O O . ALA A 1 93 ? 18.192 -1.008 -33.016 1.00 91.00 93 ALA A O 1
ATOM 730 N N . ILE A 1 94 ? 18.437 0.622 -31.488 1.00 92.00 94 ILE A N 1
ATOM 731 C CA . ILE A 1 94 ? 18.921 1.636 -32.434 1.00 92.00 94 ILE A CA 1
ATOM 732 C C . ILE A 1 94 ? 20.246 1.191 -33.066 1.00 92.00 94 ILE A C 1
ATOM 734 O O . ILE A 1 94 ? 20.394 1.265 -34.283 1.00 92.00 94 ILE A O 1
ATOM 738 N N . TYR A 1 95 ? 21.193 0.683 -32.273 1.00 90.50 95 TYR A N 1
ATOM 739 C CA . TYR A 1 95 ? 22.478 0.194 -32.778 1.00 90.50 95 TYR A CA 1
ATOM 740 C C . TYR A 1 95 ? 22.301 -0.907 -33.832 1.00 90.50 95 TYR A C 1
ATOM 742 O O . TYR A 1 95 ? 22.882 -0.829 -34.917 1.00 90.50 95 TYR A O 1
ATOM 750 N N . PHE A 1 96 ? 21.463 -1.906 -33.546 1.00 88.00 96 PHE A N 1
ATOM 751 C CA . PHE A 1 96 ? 21.170 -2.976 -34.499 1.00 88.00 96 PHE A CA 1
ATOM 752 C C . PHE A 1 96 ? 20.367 -2.487 -35.707 1.00 88.00 96 PHE A C 1
ATOM 754 O O . PHE A 1 96 ? 20.626 -2.952 -36.812 1.00 88.00 96 PHE A O 1
ATOM 761 N N . ALA A 1 97 ? 19.458 -1.523 -35.541 1.00 86.69 97 ALA A N 1
ATOM 762 C CA . ALA A 1 97 ? 18.740 -0.914 -36.658 1.00 86.69 97 ALA A CA 1
ATOM 763 C C . ALA A 1 97 ? 19.696 -0.189 -37.620 1.00 86.69 97 ALA A C 1
ATOM 765 O O . ALA A 1 97 ? 19.611 -0.394 -38.828 1.00 86.69 97 ALA A O 1
ATOM 766 N N . PHE A 1 98 ? 20.657 0.586 -37.103 1.00 86.25 98 PHE A N 1
ATOM 767 C CA . PHE A 1 98 ? 21.678 1.238 -37.929 1.00 86.25 98 PHE A CA 1
ATOM 768 C C . PHE A 1 98 ? 22.615 0.231 -38.600 1.00 86.25 98 PHE A C 1
ATOM 770 O O . PHE A 1 98 ? 22.894 0.368 -39.787 1.00 86.25 98 PHE A O 1
ATOM 777 N N . LYS A 1 99 ? 23.074 -0.802 -37.881 1.00 81.69 99 LYS A N 1
ATOM 778 C CA . LYS A 1 99 ? 23.911 -1.861 -38.470 1.00 81.69 99 LYS A CA 1
ATOM 779 C C . LYS A 1 99 ? 23.174 -2.671 -39.534 1.00 81.69 99 LYS A C 1
ATOM 781 O O . LYS A 1 99 ? 23.759 -2.969 -40.569 1.00 81.69 99 LYS A O 1
ATOM 786 N N . GLY A 1 100 ? 21.903 -2.987 -39.306 1.00 78.38 100 GLY A N 1
ATOM 787 C CA . GLY A 1 100 ? 21.048 -3.653 -40.285 1.00 78.38 100 GLY A CA 1
ATOM 788 C C . GLY A 1 100 ? 20.802 -2.782 -41.514 1.00 78.38 100 GLY A C 1
ATOM 789 O O . GLY A 1 100 ? 20.955 -3.257 -42.633 1.00 78.38 100 GLY A O 1
ATOM 790 N N . PHE A 1 101 ? 20.504 -1.495 -41.321 1.00 79.75 101 PHE A N 1
ATOM 791 C CA . PHE A 1 101 ? 20.339 -0.542 -42.419 1.00 79.75 101 PHE A CA 1
ATOM 792 C C . PHE A 1 101 ? 21.619 -0.401 -43.249 1.00 79.75 101 PHE A C 1
ATOM 794 O O . PHE A 1 101 ? 21.564 -0.451 -44.472 1.00 79.75 101 PHE A O 1
ATOM 801 N N . GLN A 1 102 ? 22.775 -0.289 -42.593 1.00 76.50 102 GLN A N 1
ATOM 802 C CA . GLN A 1 102 ? 24.068 -0.202 -43.267 1.00 76.50 102 GLN A CA 1
ATOM 803 C C . GLN A 1 102 ? 24.354 -1.460 -44.098 1.00 76.50 102 GLN A C 1
ATOM 805 O O . GLN A 1 102 ? 24.767 -1.342 -45.242 1.00 76.50 102 GLN A O 1
ATOM 810 N N . LEU A 1 103 ? 24.036 -2.647 -43.574 1.00 78.12 103 LEU A N 1
ATOM 811 C CA . LEU A 1 103 ? 24.198 -3.914 -44.291 1.00 78.12 103 LEU A CA 1
ATOM 812 C C . LEU A 1 103 ? 23.263 -4.036 -45.508 1.00 78.12 103 LEU A C 1
ATOM 814 O O . LEU A 1 103 ? 23.675 -4.540 -46.549 1.00 78.12 103 LEU A O 1
ATOM 818 N N . VAL A 1 104 ? 22.024 -3.546 -45.404 1.00 77.56 104 VAL A N 1
ATOM 819 C CA . VAL A 1 104 ? 21.086 -3.485 -46.540 1.00 77.56 104 VAL A CA 1
ATOM 820 C C . VAL A 1 104 ? 21.573 -2.503 -47.605 1.00 77.56 104 VAL A C 1
ATOM 822 O O . VAL A 1 104 ? 21.518 -2.819 -48.789 1.00 77.56 104 VAL A O 1
ATOM 825 N N . MET A 1 105 ? 22.069 -1.333 -47.198 1.00 78.44 105 MET A N 1
ATOM 826 C CA . MET A 1 105 ? 22.613 -0.332 -48.118 1.00 78.44 105 MET A CA 1
ATOM 827 C C . MET A 1 105 ? 23.891 -0.832 -48.797 1.00 78.44 105 MET A C 1
ATOM 829 O O . MET A 1 105 ? 24.003 -0.723 -50.013 1.00 78.44 105 MET A O 1
ATOM 833 N N . ASP A 1 106 ? 24.812 -1.446 -48.055 1.00 78.44 106 ASP A N 1
ATOM 834 C CA . ASP A 1 106 ? 26.012 -2.059 -48.629 1.00 78.44 106 ASP A CA 1
ATOM 835 C C . ASP A 1 106 ? 25.631 -3.132 -49.661 1.00 78.44 106 ASP A C 1
ATOM 837 O O . ASP A 1 106 ? 26.200 -3.165 -50.745 1.00 78.44 106 ASP A O 1
ATOM 841 N N . TRP A 1 107 ? 24.617 -3.960 -49.395 1.00 78.38 107 TRP A N 1
ATOM 842 C CA . TRP A 1 107 ? 24.137 -4.946 -50.369 1.00 78.38 107 TRP A CA 1
ATOM 843 C C . TRP A 1 107 ? 23.504 -4.310 -51.618 1.00 78.38 107 TRP A C 1
ATOM 845 O O . TRP A 1 107 ? 23.711 -4.801 -52.722 1.00 78.38 107 TRP A O 1
ATOM 855 N N . PHE A 1 108 ? 22.762 -3.209 -51.466 1.00 79.19 108 PHE A N 1
ATOM 856 C CA . PHE A 1 108 ? 22.099 -2.525 -52.583 1.00 79.19 108 PHE A CA 1
ATOM 857 C C . PHE A 1 108 ? 23.052 -1.716 -53.473 1.00 79.19 108 PHE A C 1
ATOM 859 O O . PHE A 1 108 ? 22.759 -1.529 -54.650 1.00 79.19 108 PHE A O 1
ATOM 866 N N . PHE A 1 109 ? 24.148 -1.194 -52.913 1.00 76.56 109 PHE A N 1
ATOM 867 C CA . PHE A 1 109 ? 25.073 -0.297 -53.617 1.00 76.56 109 PHE A CA 1
ATOM 868 C C . PHE A 1 109 ? 26.410 -0.949 -54.011 1.00 76.56 109 PHE A C 1
ATOM 870 O O . PHE A 1 109 ? 27.103 -0.389 -54.857 1.00 76.56 109 PHE A O 1
ATOM 877 N N . ASN A 1 110 ? 26.780 -2.099 -53.431 1.00 67.06 110 ASN A N 1
ATOM 878 C CA . ASN A 1 110 ? 27.953 -2.896 -53.837 1.00 67.06 110 ASN A CA 1
ATOM 879 C C . ASN A 1 110 ? 27.593 -4.210 -54.567 1.00 67.06 110 ASN A C 1
ATOM 881 O O . ASN A 1 110 ? 28.483 -5.038 -54.784 1.00 67.06 110 ASN A O 1
ATOM 885 N N . SER A 1 111 ? 26.324 -4.414 -54.940 1.00 54.62 111 SER A N 1
ATOM 886 C CA . SER A 1 111 ? 25.905 -5.425 -55.928 1.00 54.62 111 SER A CA 1
ATOM 887 C C . SER A 1 111 ? 25.756 -4.807 -57.312 1.00 54.62 111 SER A C 1
ATOM 889 O O . SER A 1 111 ? 25.864 -5.601 -58.273 1.00 54.62 111 SER A O 1
#

Sequence (111 aa):
MQAKKVTISCKNCGEEMTIDFNQAQFSSSLQIVNGKKHQSRTFMDNCPHCETMNTVTSENKMEWGKRKGPNIKFVMFSGLFSCLTFIVFGIVAIYFAFKGFQLVMDWFFNS